Protein AF-A0A2T8FE73-F1 (afdb_monomer_lite)

Secondary structure (DSSP, 8-state):
--------------EEEEPBP-TTTS-SB-S--HHHHHHTTT--B-TTS-BTTTTSEEEPPTT-HHHHHHHHHH-TT--EEEE-

pLDDT: mean 76.65, std 14.95, range [43.97, 89.44]

Organism: NCBI:txid2138300

Foldseek 3Di:
DDDDDDDPLPDDFKKKAFEDDDDDDAQGFPQCLQLCVQQVVFWDADPSNGTPQHRHIGGDDRPCVVSLVVSQVRPPSSRIDIGD

Sequence (84 aa):
MVTRRASDKEEGSVKAHIKLGFDGGQQGCTGHGRCAVMAGELYEVDDNGYNLHRGSTIDVPPGMEEVARYGAKVCPERAIVIEE

Structure (mmCIF, N/CA/C/O backbone):
data_AF-A0A2T8FE73-F1
#
_entry.id   AF-A0A2T8FE73-F1
#
loop_
_atom_site.group_PDB
_atom_site.id
_atom_site.type_symbol
_atom_site.label_atom_id
_atom_site.label_alt_id
_atom_site.label_comp_id
_atom_site.label_asym_id
_atom_site.label_entity_id
_atom_site.label_seq_id
_atom_site.pdbx_PDB_ins_code
_atom_site.Cartn_x
_atom_site.Cartn_y
_atom_site.Cartn_z
_atom_site.occupancy
_atom_site.B_iso_or_equiv
_atom_site.auth_seq_id
_atom_site.auth_comp_id
_atom_site.auth_asym_id
_atom_site.auth_atom_id
_atom_site.pdbx_PDB_model_num
ATOM 1 N N . MET A 1 1 ? -29.952 -20.282 19.976 1.00 43.97 1 MET A N 1
ATOM 2 C CA . MET A 1 1 ? -28.912 -21.275 19.627 1.00 43.97 1 MET A CA 1
ATOM 3 C C . MET A 1 1 ? -28.618 -21.047 18.147 1.00 43.97 1 MET A C 1
ATOM 5 O O . MET A 1 1 ? -29.343 -21.563 17.323 1.00 43.97 1 MET A O 1
ATOM 9 N N . VAL A 1 2 ? -27.8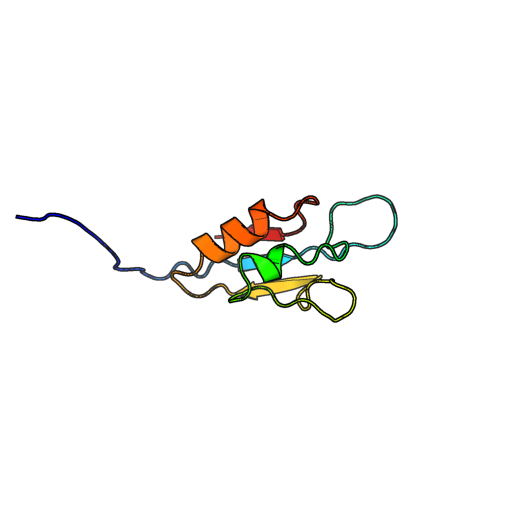76 -20.018 17.743 1.00 49.16 2 VAL A N 1
ATOM 10 C CA . VAL A 1 2 ? -26.440 -19.706 17.893 1.00 49.16 2 VAL A CA 1
ATOM 11 C C . VAL A 1 2 ? -26.301 -18.169 17.904 1.00 49.16 2 VAL A C 1
ATOM 13 O O . VAL A 1 2 ? -26.851 -17.502 17.046 1.00 49.16 2 VAL A O 1
ATOM 16 N N . THR A 1 3 ? -25.926 -17.532 19.014 1.00 47.84 3 THR A N 1
ATOM 17 C CA . THR A 1 3 ? -24.562 -17.087 19.367 1.00 47.84 3 THR A CA 1
ATOM 18 C C . THR A 1 3 ? -23.839 -16.235 18.316 1.00 47.84 3 THR A C 1
ATOM 20 O O . THR A 1 3 ? -23.344 -16.793 17.342 1.00 47.84 3 THR A O 1
ATOM 23 N N . ARG A 1 4 ? -23.582 -14.973 18.716 1.00 50.78 4 ARG A N 1
ATOM 24 C CA . ARG A 1 4 ? -22.471 -14.077 18.318 1.00 50.78 4 ARG A CA 1
ATOM 25 C C . ARG A 1 4 ? -22.675 -13.332 16.996 1.00 50.78 4 ARG A C 1
ATOM 27 O O . ARG A 1 4 ? -23.199 -13.900 16.060 1.00 50.78 4 ARG A O 1
ATOM 34 N N . ARG A 1 5 ? -22.208 -12.103 16.808 1.00 49.88 5 ARG A N 1
ATOM 35 C CA . ARG A 1 5 ? -21.644 -11.014 17.631 1.00 49.88 5 ARG A CA 1
ATOM 36 C C . ARG A 1 5 ? -21.447 -9.884 16.608 1.00 49.88 5 ARG A C 1
ATOM 38 O O . ARG A 1 5 ? -21.092 -10.194 15.479 1.00 49.88 5 ARG A O 1
ATOM 45 N N . ALA A 1 6 ? -21.627 -8.643 17.049 1.00 47.34 6 ALA A N 1
ATOM 46 C CA . ALA A 1 6 ? -20.883 -7.459 16.622 1.00 47.34 6 ALA A CA 1
ATOM 47 C C . ALA A 1 6 ? -20.488 -7.370 15.140 1.00 47.34 6 ALA A C 1
ATOM 49 O O . ALA A 1 6 ? -19.524 -7.993 14.702 1.00 47.34 6 ALA A O 1
ATOM 50 N N . SER A 1 7 ? -21.145 -6.491 14.398 1.00 50.06 7 SER A N 1
ATOM 51 C CA . SER A 1 7 ? -20.438 -5.681 13.401 1.00 50.06 7 SER A CA 1
ATOM 52 C C . SER A 1 7 ? -21.133 -4.332 13.273 1.00 50.06 7 SER A C 1
ATOM 54 O O . SER A 1 7 ? -21.372 -3.838 12.177 1.00 50.06 7 SER A O 1
ATOM 56 N N . ASP A 1 8 ? -21.440 -3.733 14.423 1.00 45.53 8 ASP A N 1
ATOM 57 C CA . ASP A 1 8 ? -21.335 -2.293 14.618 1.00 45.53 8 ASP A CA 1
ATOM 58 C C . ASP A 1 8 ? -19.883 -1.908 14.268 1.00 45.53 8 ASP A C 1
ATOM 60 O O . ASP A 1 8 ? -19.001 -1.850 15.121 1.00 45.53 8 ASP A O 1
ATOM 64 N N . LYS A 1 9 ? -19.574 -1.800 12.970 1.00 50.31 9 LYS A N 1
ATOM 65 C CA . LYS A 1 9 ? -18.310 -1.248 12.473 1.00 50.31 9 LYS A CA 1
ATOM 66 C C . LYS A 1 9 ? -18.445 0.273 12.531 1.00 50.31 9 LYS A C 1
ATOM 68 O O . LYS A 1 9 ? -18.539 0.941 11.507 1.00 50.31 9 LYS A O 1
ATOM 73 N N . GLU A 1 10 ? -18.539 0.785 13.755 1.00 46.28 10 GLU A N 1
ATOM 74 C CA . GLU A 1 10 ? -18.345 2.196 14.069 1.00 46.28 10 GLU A CA 1
ATOM 75 C C . GLU A 1 10 ? -16.903 2.570 13.686 1.00 46.28 10 GLU A C 1
ATOM 77 O O . GLU A 1 10 ? -15.939 2.234 14.366 1.00 46.28 10 GLU A O 1
ATOM 82 N N . GLU A 1 11 ? -16.781 3.153 12.494 1.00 48.69 11 GLU A N 1
ATOM 83 C CA . GLU A 1 11 ? -16.078 4.416 12.239 1.00 48.69 11 GLU A CA 1
ATOM 84 C C . GLU A 1 11 ? -14.683 4.584 12.870 1.00 48.69 11 GLU A C 1
ATOM 86 O O . GLU A 1 11 ? -14.425 5.517 13.623 1.00 48.69 11 GLU A O 1
ATOM 91 N N . GLY A 1 12 ? -13.743 3.725 12.477 1.00 48.72 12 GLY A N 1
ATOM 92 C CA . GLY A 1 12 ? -12.316 4.056 12.471 1.00 48.72 12 GLY A CA 1
ATOM 93 C C . GLY A 1 12 ? -11.876 4.352 11.039 1.00 48.72 12 GLY A C 1
ATOM 94 O O . GLY A 1 12 ? -11.737 3.426 10.241 1.00 48.72 12 GLY A O 1
ATOM 95 N N . SER A 1 13 ? -11.700 5.625 10.669 1.00 63.31 13 SER A N 1
ATOM 96 C CA . SER A 1 13 ? -11.107 5.990 9.375 1.00 63.31 13 SER A CA 1
ATOM 97 C C . SER A 1 13 ? -9.590 5.803 9.448 1.00 63.31 13 SER A C 1
ATOM 99 O O . SER A 1 13 ? -8.837 6.762 9.625 1.00 63.31 13 SER A O 1
ATOM 101 N N . VAL A 1 14 ? -9.132 4.559 9.362 1.00 78.00 14 VAL A N 1
ATOM 102 C CA . VAL A 1 14 ? -7.698 4.262 9.270 1.00 78.00 14 VAL A CA 1
ATOM 103 C C . VAL A 1 14 ? -7.131 4.828 7.971 1.00 78.00 14 VAL A C 1
ATOM 105 O O . VAL A 1 14 ? -7.755 4.781 6.911 1.00 78.00 14 VAL A O 1
ATOM 108 N N . LYS A 1 15 ? -5.909 5.3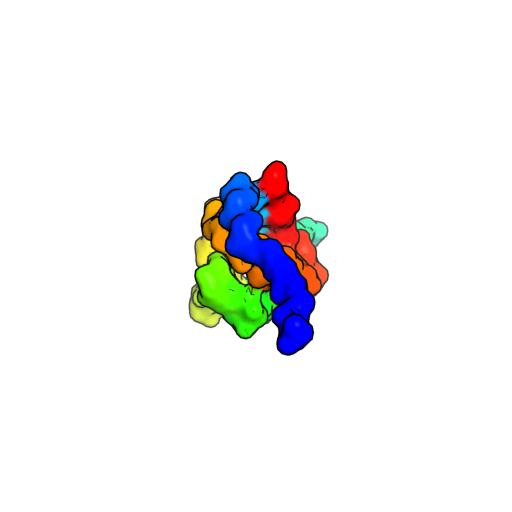37 8.041 1.00 82.44 15 LYS A N 1
ATOM 109 C CA . LYS A 1 15 ? -5.180 5.902 6.910 1.00 82.44 15 LYS A CA 1
ATOM 110 C C . LYS A 1 15 ? -4.035 4.985 6.525 1.00 82.44 15 LYS A C 1
ATOM 112 O O . LYS A 1 15 ? -3.187 4.636 7.343 1.00 82.44 15 LYS A O 1
ATOM 117 N N . ALA A 1 16 ? -3.993 4.581 5.262 1.00 83.75 16 ALA A N 1
ATOM 118 C CA . ALA A 1 16 ? -2.894 3.805 4.709 1.00 83.75 16 ALA A CA 1
ATOM 119 C C . ALA A 1 16 ? -1.904 4.741 4.008 1.00 83.75 16 ALA A C 1
ATOM 121 O O . ALA A 1 16 ? -2.179 5.277 2.937 1.00 83.75 16 ALA A O 1
ATOM 122 N N . HIS A 1 17 ? -0.732 4.918 4.605 1.00 82.56 17 HIS A N 1
ATOM 123 C CA . HIS A 1 17 ? 0.365 5.714 4.069 1.00 82.56 17 HIS A CA 1
ATOM 124 C C . HIS A 1 17 ? 1.310 4.812 3.281 1.00 82.56 17 HIS A C 1
ATOM 126 O O . HIS A 1 17 ? 1.938 3.912 3.843 1.00 82.56 17 HIS A O 1
ATOM 132 N N . ILE A 1 18 ? 1.441 5.050 1.977 1.00 84.25 18 ILE A N 1
ATOM 133 C CA . ILE A 1 18 ? 2.304 4.240 1.114 1.00 84.25 18 ILE A CA 1
ATOM 134 C C . ILE A 1 18 ? 3.556 5.043 0.799 1.00 84.25 18 ILE A C 1
ATOM 136 O O . ILE A 1 18 ? 3.511 6.056 0.105 1.00 84.25 18 ILE A O 1
ATOM 140 N N . LYS A 1 19 ? 4.706 4.586 1.287 1.00 79.12 19 LYS A N 1
ATOM 141 C CA . LYS A 1 19 ? 5.989 5.245 1.038 1.00 79.12 19 LYS A CA 1
ATOM 142 C C . LYS A 1 19 ? 6.408 5.079 -0.418 1.00 79.12 19 LYS A C 1
ATOM 144 O O . LYS A 1 19 ? 6.326 3.987 -0.985 1.00 79.12 19 LYS A O 1
ATOM 149 N N . LEU A 1 20 ? 6.893 6.162 -1.015 1.00 74.62 20 LEU A N 1
ATOM 150 C CA . LEU A 1 20 ? 7.465 6.151 -2.357 1.00 74.62 20 LEU A CA 1
ATOM 151 C C . LEU A 1 20 ? 8.878 5.556 -2.287 1.00 74.62 20 LEU A C 1
ATOM 153 O O . LEU A 1 20 ? 9.702 6.031 -1.511 1.00 74.62 20 LEU A O 1
ATOM 157 N N . GLY A 1 21 ? 9.139 4.487 -3.041 1.00 62.25 21 GLY A N 1
ATOM 158 C CA . GLY A 1 21 ? 10.483 3.927 -3.162 1.00 62.25 21 GLY A CA 1
ATOM 159 C C . GLY A 1 21 ? 11.237 4.652 -4.266 1.00 62.25 21 GLY A C 1
ATOM 160 O O . GLY A 1 21 ? 10.753 4.695 -5.394 1.00 62.25 21 GLY A O 1
ATOM 161 N N . PHE A 1 22 ? 12.400 5.216 -3.950 1.00 46.56 22 PHE A N 1
ATOM 162 C CA . PHE A 1 22 ? 13.352 5.702 -4.949 1.00 46.56 22 PHE A CA 1
ATOM 163 C C . PHE A 1 22 ? 14.695 4.991 -4.742 1.00 46.56 22 PHE A C 1
ATOM 165 O O . PHE A 1 22 ? 15.059 4.673 -3.609 1.00 46.56 22 PHE A O 1
ATOM 172 N N . ASP A 1 23 ? 15.361 4.687 -5.853 1.00 48.66 23 ASP A N 1
ATOM 173 C CA . ASP A 1 23 ? 16.575 3.882 -6.013 1.00 48.66 23 ASP A CA 1
ATOM 174 C C . ASP A 1 23 ? 17.513 3.758 -4.795 1.00 48.66 23 ASP A C 1
ATOM 176 O O . ASP A 1 23 ? 18.147 4.717 -4.358 1.00 48.66 23 ASP A O 1
ATOM 180 N N . GLY A 1 24 ? 17.703 2.515 -4.333 1.00 49.84 24 GLY A N 1
ATOM 181 C CA . GLY A 1 24 ? 18.988 2.099 -3.764 1.00 49.84 24 GLY A CA 1
ATOM 182 C C . GLY A 1 24 ? 19.211 2.211 -2.253 1.00 49.84 24 GLY A C 1
ATOM 183 O O . GLY A 1 24 ? 20.372 2.195 -1.848 1.00 49.84 24 GLY A O 1
ATOM 184 N N . GLY A 1 25 ? 18.186 2.253 -1.388 1.00 50.84 25 GLY A N 1
ATOM 185 C CA . GLY A 1 25 ? 18.491 2.064 0.043 1.00 50.84 25 GLY A CA 1
ATOM 186 C C . GLY A 1 25 ? 17.419 2.233 1.116 1.00 50.84 25 GLY A C 1
ATOM 187 O O . GLY A 1 25 ? 17.702 1.872 2.257 1.00 50.84 25 GLY A O 1
ATOM 188 N N . GLN A 1 26 ? 16.211 2.734 0.836 1.00 52.44 26 GLN A N 1
ATOM 189 C CA . GLN A 1 26 ? 15.222 2.963 1.903 1.00 52.44 26 GLN A CA 1
ATOM 190 C C . GLN A 1 26 ? 13.785 2.574 1.517 1.00 52.44 26 GLN A C 1
ATOM 192 O O . GLN A 1 26 ? 13.109 3.269 0.770 1.00 52.44 26 GLN A O 1
ATOM 197 N N . GLN A 1 27 ? 13.357 1.436 2.083 1.00 67.56 27 GLN A N 1
ATOM 198 C CA . GLN A 1 27 ? 11.996 0.966 2.413 1.00 67.56 27 GLN A CA 1
ATOM 199 C C . GLN A 1 27 ? 10.830 1.798 1.835 1.00 67.56 27 GLN A C 1
ATOM 201 O O . GLN A 1 27 ? 10.201 2.597 2.535 1.00 67.56 27 GLN A O 1
ATOM 206 N N . GLY A 1 28 ? 10.517 1.581 0.558 1.00 74.62 28 GLY A N 1
ATOM 207 C CA . GLY A 1 28 ? 9.392 2.203 -0.141 1.00 74.62 28 GLY A CA 1
ATOM 208 C C . GLY A 1 28 ? 8.808 1.273 -1.205 1.00 74.62 28 GLY A C 1
ATOM 209 O O . GLY A 1 28 ? 9.249 0.136 -1.362 1.00 74.62 28 GLY A O 1
ATOM 210 N N . CYS A 1 29 ? 7.766 1.712 -1.912 1.00 84.88 29 CYS A N 1
ATOM 211 C CA . CYS A 1 29 ? 7.117 0.901 -2.940 1.00 84.88 29 CYS A CA 1
ATOM 212 C C . CYS A 1 29 ? 8.071 0.647 -4.122 1.00 84.88 2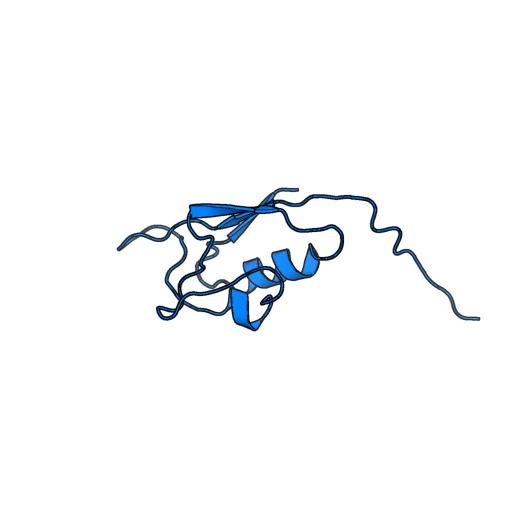9 CYS A C 1
ATOM 214 O O . CYS A 1 29 ? 8.418 1.578 -4.842 1.00 84.88 29 CYS A O 1
ATOM 216 N N . THR A 1 30 ? 8.456 -0.614 -4.330 1.00 82.88 30 THR A N 1
ATOM 217 C CA . THR A 1 30 ? 9.401 -1.068 -5.374 1.00 82.88 30 THR A CA 1
ATOM 218 C C . THR A 1 30 ? 8.742 -1.818 -6.534 1.00 82.88 30 THR A C 1
ATOM 220 O O . THR A 1 30 ? 9.431 -2.458 -7.317 1.00 82.88 30 THR A O 1
ATOM 223 N N . GLY A 1 31 ? 7.414 -1.783 -6.648 1.00 84.81 31 GLY A N 1
ATOM 224 C CA . GLY A 1 31 ? 6.744 -2.381 -7.809 1.00 84.81 31 GLY A CA 1
ATOM 225 C C . GLY A 1 31 ? 6.370 -3.864 -7.685 1.00 84.81 31 GLY A C 1
ATOM 226 O O . GLY A 1 31 ? 6.131 -4.530 -8.683 1.00 84.81 31 GLY A O 1
ATOM 227 N N . HIS A 1 32 ? 6.306 -4.422 -6.471 1.00 84.19 32 HIS A N 1
ATOM 228 C CA . HIS A 1 32 ? 6.025 -5.854 -6.278 1.00 84.19 32 HIS A CA 1
ATOM 229 C C . HIS A 1 32 ? 4.592 -6.302 -6.637 1.00 84.19 32 HIS A C 1
ATOM 231 O O . HIS A 1 32 ? 4.333 -7.503 -6.658 1.00 84.19 32 HIS A O 1
ATOM 237 N N . GLY A 1 33 ? 3.623 -5.393 -6.790 1.00 85.06 33 GLY A N 1
ATOM 238 C CA . GLY A 1 33 ? 2.230 -5.737 -7.125 1.00 85.06 33 GLY A CA 1
ATOM 239 C C . GLY A 1 33 ? 1.406 -6.489 -6.057 1.00 85.06 33 GLY A C 1
ATOM 240 O O . GLY A 1 33 ? 0.186 -6.571 -6.156 1.00 85.06 33 GLY A O 1
ATOM 241 N N . ARG A 1 34 ? 2.027 -7.024 -4.995 1.00 86.12 34 ARG A N 1
ATOM 242 C CA . ARG A 1 34 ? 1.366 -7.924 -4.021 1.00 86.12 34 ARG A CA 1
ATOM 243 C C . ARG A 1 34 ? 0.231 -7.287 -3.219 1.00 86.12 34 ARG A C 1
ATOM 245 O O . ARG A 1 34 ? -0.683 -7.997 -2.805 1.00 86.12 34 ARG A O 1
ATOM 252 N N . CYS A 1 35 ? 0.301 -5.977 -2.985 1.00 88.19 35 CYS A N 1
ATOM 253 C CA . CYS A 1 35 ? -0.747 -5.245 -2.274 1.00 88.19 35 CYS A CA 1
ATOM 254 C C . CYS A 1 35 ? -2.073 -5.291 -3.045 1.00 88.19 35 CYS A C 1
ATOM 256 O O . CYS A 1 35 ? -3.082 -5.652 -2.454 1.00 88.19 35 CYS A O 1
ATOM 258 N N . ALA A 1 36 ? -2.055 -5.049 -4.358 1.00 87.88 36 ALA A N 1
ATOM 259 C CA . ALA A 1 36 ? -3.247 -5.113 -5.201 1.00 87.88 36 ALA A CA 1
ATOM 260 C C . ALA A 1 36 ? -3.783 -6.539 -5.388 1.00 87.88 36 ALA A C 1
ATOM 262 O O . ALA A 1 36 ? -4.987 -6.744 -5.460 1.00 87.88 36 ALA A O 1
ATOM 263 N N . VAL A 1 37 ? -2.911 -7.552 -5.406 1.00 87.31 37 VAL A N 1
ATOM 264 C CA . VAL A 1 37 ? -3.352 -8.955 -5.529 1.00 87.31 37 VAL A CA 1
ATOM 265 C C . VAL A 1 37 ? -4.163 -9.407 -4.313 1.00 87.31 37 VAL A C 1
ATOM 267 O O . VAL A 1 37 ? -5.159 -10.107 -4.465 1.00 87.31 37 VAL A O 1
A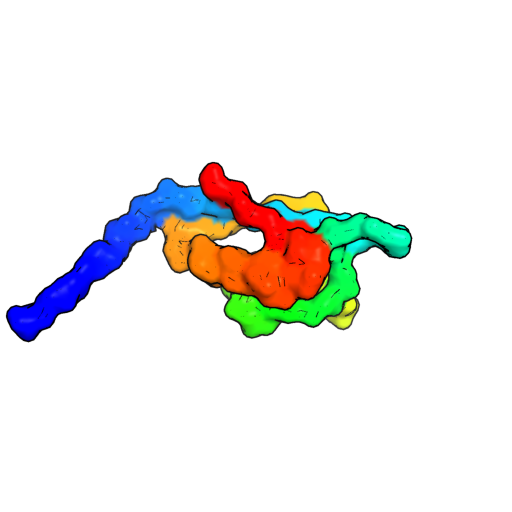TOM 270 N N . MET A 1 38 ? -3.741 -9.028 -3.104 1.00 86.62 38 MET A N 1
ATOM 271 C CA . MET A 1 38 ? -4.416 -9.464 -1.873 1.00 86.62 38 MET A CA 1
ATOM 272 C C . MET A 1 38 ? -5.479 -8.486 -1.378 1.00 86.62 38 MET A C 1
ATOM 274 O O . MET A 1 38 ? -6.391 -8.886 -0.665 1.00 86.62 38 MET A O 1
ATOM 278 N N . ALA A 1 39 ? -5.332 -7.209 -1.713 1.00 86.62 39 ALA A N 1
ATOM 279 C CA . ALA A 1 39 ? -6.140 -6.109 -1.213 1.00 86.62 39 ALA A CA 1
ATOM 280 C C . ALA A 1 39 ? -6.465 -5.125 -2.352 1.00 86.62 39 ALA A C 1
ATOM 282 O O . ALA A 1 39 ? -6.336 -3.910 -2.206 1.00 86.62 39 ALA A O 1
ATOM 283 N N . GLY A 1 40 ? -6.898 -5.671 -3.493 1.00 84.38 40 GLY A N 1
ATOM 284 C CA . GLY A 1 40 ? -7.274 -4.915 -4.696 1.00 84.38 40 GLY A CA 1
ATOM 285 C C . GLY A 1 40 ? -8.507 -4.027 -4.534 1.00 84.38 40 GLY A C 1
ATOM 286 O O . GLY A 1 40 ? -8.801 -3.232 -5.414 1.00 84.38 40 GLY A O 1
ATOM 287 N N . GLU A 1 41 ? -9.211 -4.131 -3.404 1.00 85.44 41 GLU A N 1
ATOM 288 C CA . GLU A 1 41 ? -10.284 -3.200 -3.036 1.00 85.44 41 GLU A CA 1
ATOM 289 C C . GLU A 1 41 ? -9.749 -1.824 -2.597 1.00 85.44 41 GLU A C 1
ATOM 291 O O . GLU A 1 41 ? -10.469 -0.837 -2.696 1.00 85.44 41 GLU A O 1
ATOM 296 N N . LEU A 1 42 ? -8.498 -1.749 -2.117 1.00 84.50 42 LEU A N 1
ATOM 297 C CA . LEU A 1 42 ? -7.882 -0.514 -1.601 1.00 84.50 42 LEU A CA 1
ATOM 298 C C . LEU A 1 42 ? -6.603 -0.113 -2.330 1.00 84.50 42 LEU A C 1
ATOM 300 O O . LEU A 1 42 ? -6.254 1.063 -2.374 1.00 84.50 42 LEU A O 1
ATOM 304 N N . TYR A 1 43 ? -5.857 -1.090 -2.838 1.00 86.69 43 TYR A N 1
ATOM 305 C CA . TYR A 1 43 ? -4.563 -0.859 -3.456 1.00 86.69 43 TYR A CA 1
ATOM 306 C C . TYR A 1 43 ? -4.640 -1.178 -4.936 1.00 86.69 43 TYR A C 1
ATOM 308 O O . TYR A 1 43 ? -4.800 -2.332 -5.320 1.00 86.69 43 TYR A O 1
ATOM 316 N N . GLU A 1 44 ? -4.436 -0.160 -5.756 1.00 88.62 44 GLU A N 1
ATOM 317 C CA . GLU A 1 44 ? -4.284 -0.313 -7.196 1.00 88.62 44 GLU A CA 1
ATOM 318 C C . GLU A 1 44 ? -2.805 -0.197 -7.582 1.00 88.62 44 GLU A C 1
ATOM 320 O O . GLU A 1 44 ? -2.016 0.483 -6.911 1.00 88.62 44 GLU A O 1
ATOM 325 N N . VAL A 1 45 ? -2.408 -0.897 -8.642 1.00 89.31 45 VAL A N 1
ATOM 326 C CA . VAL A 1 45 ? -1.041 -0.883 -9.173 1.00 89.31 45 VAL A CA 1
ATOM 327 C C . VAL A 1 45 ? -1.059 -0.484 -10.641 1.00 89.31 45 VAL A C 1
ATOM 329 O O . VAL A 1 45 ? -1.999 -0.812 -11.356 1.00 89.31 45 VAL A O 1
ATOM 332 N N . ASP A 1 46 ? -0.030 0.238 -11.071 1.00 86.69 46 ASP A N 1
ATOM 333 C CA . ASP A 1 46 ? 0.180 0.595 -12.470 1.00 86.69 46 ASP A CA 1
ATOM 334 C C . ASP A 1 46 ? 0.781 -0.571 -13.276 1.00 86.69 46 ASP A C 1
ATOM 336 O O . ASP A 1 46 ? 1.162 -1.607 -12.723 1.00 86.69 46 ASP A O 1
ATOM 340 N N . ASP A 1 47 ? 0.900 -0.391 -14.594 1.00 84.75 47 ASP A N 1
ATOM 341 C CA . ASP A 1 47 ? 1.462 -1.392 -15.515 1.00 84.75 47 ASP A CA 1
ATOM 342 C C . ASP A 1 47 ? 2.922 -1.761 -15.200 1.00 84.75 47 ASP A C 1
ATOM 344 O O . ASP A 1 47 ? 3.407 -2.819 -15.600 1.00 84.75 47 ASP A O 1
ATOM 348 N N . ASN A 1 48 ? 3.628 -0.907 -14.453 1.00 80.94 48 ASN A N 1
ATOM 349 C CA . ASN A 1 48 ? 4.989 -1.159 -13.990 1.00 80.94 48 ASN A CA 1
ATOM 350 C C . ASN A 1 48 ? 5.017 -1.895 -12.631 1.00 80.94 48 ASN A C 1
ATOM 352 O O . ASN A 1 48 ? 6.092 -2.144 -12.087 1.00 80.94 48 ASN A O 1
ATOM 356 N N . GLY A 1 49 ? 3.853 -2.245 -12.071 1.00 80.75 49 GLY A N 1
ATOM 357 C CA . GLY A 1 49 ? 3.690 -2.960 -10.804 1.00 80.75 49 GLY A CA 1
ATOM 358 C C . GLY A 1 49 ? 3.763 -2.074 -9.557 1.00 80.75 49 GLY A C 1
ATOM 359 O O . GLY A 1 49 ? 3.675 -2.584 -8.429 1.00 80.75 49 GLY A O 1
ATOM 360 N N . TYR A 1 50 ? 3.925 -0.757 -9.717 1.00 84.25 50 TYR A N 1
ATOM 361 C CA . TYR A 1 50 ? 3.992 0.186 -8.604 1.00 84.25 50 TYR A CA 1
ATOM 362 C C . TYR A 1 50 ? 2.603 0.540 -8.118 1.00 84.25 50 TYR A C 1
ATOM 364 O O . TYR A 1 50 ? 1.674 0.689 -8.898 1.00 84.25 50 TYR A O 1
ATOM 372 N N . ASN A 1 51 ? 2.465 0.745 -6.811 1.00 85.94 51 ASN A N 1
ATOM 373 C CA . ASN A 1 51 ? 1.205 1.226 -6.273 1.00 85.94 51 ASN A CA 1
ATOM 374 C C . ASN A 1 51 ? 0.890 2.624 -6.838 1.00 85.94 51 ASN A C 1
ATOM 376 O O . ASN A 1 51 ? 1.767 3.495 -6.853 1.00 85.94 51 ASN A O 1
ATOM 380 N N . LEU A 1 52 ? -0.345 2.833 -7.292 1.00 87.06 52 LEU A N 1
ATOM 381 C CA . LEU A 1 52 ? -0.812 4.108 -7.848 1.00 87.06 52 LEU A CA 1
ATOM 382 C C . LEU A 1 52 ? -0.808 5.231 -6.806 1.00 87.06 52 LEU A C 1
ATOM 384 O O . LEU A 1 52 ? -0.455 6.365 -7.114 1.00 87.06 52 LEU A O 1
ATOM 388 N N . HIS A 1 53 ? -1.094 4.902 -5.549 1.00 84.44 53 HIS A N 1
ATOM 389 C CA . HIS A 1 53 ? -1.105 5.831 -4.420 1.00 84.44 53 HIS A CA 1
ATOM 390 C C . HIS A 1 53 ? 0.247 5.909 -3.693 1.00 84.44 53 HIS A C 1
ATOM 392 O O . HIS A 1 53 ? 0.325 6.381 -2.557 1.00 84.44 53 HIS A O 1
ATOM 398 N N . ARG A 1 54 ? 1.341 5.445 -4.313 1.00 84.38 54 ARG A N 1
ATOM 399 C CA . ARG A 1 54 ? 2.690 5.605 -3.750 1.00 84.38 54 ARG A CA 1
ATOM 400 C C . ARG A 1 54 ? 2.998 7.082 -3.489 1.00 84.38 54 ARG A C 1
ATOM 402 O O . ARG A 1 54 ? 2.733 7.942 -4.322 1.00 84.38 54 ARG A O 1
ATOM 409 N N . GLY A 1 55 ? 3.581 7.378 -2.334 1.00 82.62 55 GLY A N 1
ATOM 410 C CA . GLY A 1 55 ? 3.844 8.751 -1.899 1.00 82.62 55 GLY A CA 1
ATOM 411 C C . GLY A 1 55 ? 2.598 9.519 -1.454 1.00 82.62 55 GLY A C 1
ATOM 412 O O . GLY A 1 55 ? 2.703 10.714 -1.198 1.00 82.62 55 GLY A O 1
ATOM 413 N N . SER A 1 56 ? 1.445 8.854 -1.356 1.00 84.31 56 SER A N 1
ATOM 414 C CA . SER A 1 56 ? 0.180 9.430 -0.901 1.00 84.31 56 SER A CA 1
ATOM 415 C C . SER A 1 56 ? -0.410 8.618 0.255 1.00 84.31 56 SER A C 1
ATOM 417 O O . SER A 1 56 ? 0.046 7.515 0.580 1.00 84.31 56 SER A O 1
ATOM 419 N N . THR A 1 57 ? -1.437 9.186 0.878 1.00 85.81 57 THR A N 1
ATOM 420 C CA . THR A 1 57 ? -2.259 8.522 1.890 1.00 85.81 57 THR A CA 1
ATOM 421 C C . THR A 1 57 ? -3.598 8.144 1.276 1.00 85.81 57 THR A C 1
ATOM 423 O O . THR A 1 57 ? -4.180 8.941 0.545 1.00 85.81 57 THR A O 1
ATOM 426 N N . ILE A 1 58 ? -4.078 6.941 1.579 1.00 86.69 58 ILE A N 1
ATOM 427 C CA . ILE A 1 58 ? -5.420 6.479 1.225 1.00 86.69 58 ILE A CA 1
ATOM 428 C C . ILE A 1 58 ? -6.255 6.417 2.501 1.00 86.69 58 ILE A C 1
ATOM 430 O O . ILE A 1 58 ? -5.830 5.801 3.482 1.00 86.69 58 ILE A O 1
ATOM 434 N N . ASP A 1 59 ? -7.441 7.015 2.482 1.00 86.25 59 ASP A N 1
ATOM 435 C CA . ASP A 1 59 ? -8.439 6.818 3.530 1.00 86.25 59 ASP A CA 1
ATOM 436 C C . ASP A 1 59 ? -9.113 5.455 3.342 1.00 86.25 59 ASP A C 1
ATOM 438 O O . ASP A 1 59 ? -9.696 5.161 2.296 1.00 86.25 59 ASP A O 1
ATOM 442 N N . VAL A 1 60 ? -9.005 4.597 4.354 1.00 85.50 60 VAL A N 1
ATOM 443 C CA . VAL A 1 60 ? -9.594 3.261 4.336 1.00 85.50 60 VAL A CA 1
ATOM 444 C C . VAL A 1 60 ? -10.999 3.347 4.939 1.00 85.50 60 VAL A C 1
ATOM 446 O O . VAL A 1 60 ? -11.148 3.790 6.081 1.00 85.50 60 VAL A O 1
ATOM 449 N N . PRO A 1 61 ? -12.046 2.925 4.207 1.00 83.00 61 PRO A N 1
ATOM 450 C CA . PRO A 1 61 ? -13.405 2.952 4.717 1.00 83.00 61 PRO A CA 1
ATOM 451 C C . PRO A 1 61 ? -13.581 1.980 5.894 1.00 83.00 61 PRO A C 1
ATOM 453 O O . PRO A 1 61 ? -12.906 0.938 5.965 1.00 83.00 61 PRO A O 1
ATOM 456 N N . PRO A 1 62 ? -14.526 2.278 6.805 1.00 80.25 62 PRO A N 1
ATOM 457 C CA . PRO A 1 62 ? -14.777 1.445 7.966 1.00 80.25 62 PRO A CA 1
ATOM 458 C C . PRO A 1 62 ? -15.137 0.030 7.520 1.00 80.25 62 PRO A C 1
ATOM 460 O O . PRO A 1 62 ? -16.000 -0.202 6.673 1.00 80.25 62 PRO A O 1
ATOM 463 N N . GLY A 1 63 ? -14.429 -0.939 8.089 1.00 81.44 63 GLY A N 1
ATOM 464 C CA . GLY A 1 63 ? -14.607 -2.343 7.764 1.00 81.44 63 GLY A CA 1
ATOM 465 C C . GLY A 1 63 ? -13.684 -2.931 6.713 1.00 81.44 63 GLY A C 1
ATOM 466 O O . GLY A 1 63 ? -13.707 -4.155 6.583 1.00 81.44 63 GLY A O 1
ATOM 467 N N . MET A 1 64 ? -12.854 -2.119 6.058 1.00 84.19 64 MET A N 1
ATOM 468 C CA . MET A 1 64 ? -11.763 -2.581 5.193 1.00 84.19 64 MET A CA 1
ATOM 469 C C . MET A 1 64 ? -10.384 -2.470 5.866 1.00 84.19 64 MET A C 1
ATOM 471 O O . MET A 1 64 ? -9.353 -2.687 5.235 1.00 84.19 64 MET A O 1
ATOM 475 N N . GLU A 1 65 ? -10.340 -2.201 7.172 1.00 85.62 65 GLU A N 1
ATOM 476 C CA . GLU A 1 65 ? -9.094 -2.100 7.943 1.00 85.62 65 GLU A CA 1
ATOM 477 C C . GLU A 1 65 ? -8.267 -3.390 7.884 1.00 85.62 65 GLU A C 1
ATOM 479 O O . GLU A 1 65 ? -7.042 -3.358 7.774 1.00 85.62 65 GLU A O 1
ATOM 484 N N . GLU A 1 66 ? -8.934 -4.547 7.933 1.00 85.88 66 GLU A N 1
ATOM 485 C CA . GLU A 1 66 ? -8.270 -5.843 7.800 1.00 85.88 66 GLU A CA 1
ATOM 486 C C . GLU A 1 66 ? -7.634 -6.002 6.420 1.00 85.88 66 GLU A C 1
ATOM 488 O O . GLU A 1 66 ? -6.500 -6.467 6.336 1.00 85.88 66 GLU A O 1
ATOM 493 N N . VAL A 1 67 ? -8.314 -5.549 5.361 1.00 87.00 67 VAL A N 1
ATOM 494 C CA . VAL A 1 67 ? -7.810 -5.557 3.978 1.00 87.00 67 VAL A CA 1
ATOM 495 C C . VAL A 1 67 ? -6.580 -4.654 3.863 1.00 87.00 67 VAL A C 1
ATOM 497 O O . VAL A 1 67 ? -5.549 -5.080 3.339 1.00 87.00 67 VAL A O 1
ATOM 500 N N . ALA A 1 68 ? -6.628 -3.456 4.450 1.00 87.94 68 ALA A N 1
ATOM 501 C CA . ALA A 1 68 ? -5.500 -2.528 4.491 1.00 87.94 68 ALA A CA 1
ATOM 502 C C . ALA A 1 68 ? -4.291 -3.120 5.237 1.00 87.94 68 ALA A C 1
ATOM 504 O O . ALA A 1 68 ? -3.173 -3.178 4.717 1.00 87.94 68 ALA A O 1
ATOM 505 N N . ARG A 1 69 ? -4.520 -3.655 6.443 1.00 88.12 69 ARG A N 1
ATOM 506 C CA . ARG A 1 69 ? -3.490 -4.327 7.253 1.00 88.12 69 ARG A CA 1
ATOM 507 C C . ARG A 1 69 ? -2.916 -5.546 6.537 1.00 88.12 69 ARG A C 1
ATOM 509 O O . ARG A 1 69 ? -1.720 -5.816 6.654 1.00 88.12 69 ARG A O 1
ATOM 516 N N . TYR A 1 70 ? -3.740 -6.290 5.806 1.00 88.81 70 TYR A N 1
ATOM 517 C CA . TYR A 1 70 ? -3.300 -7.447 5.039 1.00 88.81 70 TYR A CA 1
ATOM 518 C C . TYR A 1 70 ? -2.426 -7.023 3.851 1.00 88.81 70 TYR A C 1
ATOM 520 O O . TYR A 1 70 ? -1.327 -7.554 3.693 1.00 88.81 70 TYR A O 1
ATOM 528 N N . GLY A 1 71 ? -2.842 -6.003 3.093 1.00 87.50 71 GLY A N 1
ATOM 529 C CA . GLY A 1 71 ? -2.045 -5.387 2.027 1.00 87.50 71 GLY A CA 1
ATOM 530 C C . GLY A 1 71 ? -0.685 -4.881 2.521 1.00 87.50 71 GLY A C 1
ATOM 531 O O . GLY A 1 71 ? 0.343 -5.129 1.886 1.00 87.50 71 GLY A O 1
ATOM 532 N N . ALA A 1 72 ? -0.653 -4.268 3.707 1.00 87.12 72 ALA A N 1
ATOM 533 C CA . ALA A 1 72 ? 0.586 -3.850 4.352 1.00 87.12 72 ALA A CA 1
ATOM 534 C C . ALA A 1 72 ? 1.481 -5.033 4.761 1.00 87.12 72 ALA A C 1
ATOM 536 O O . ALA A 1 72 ? 2.689 -5.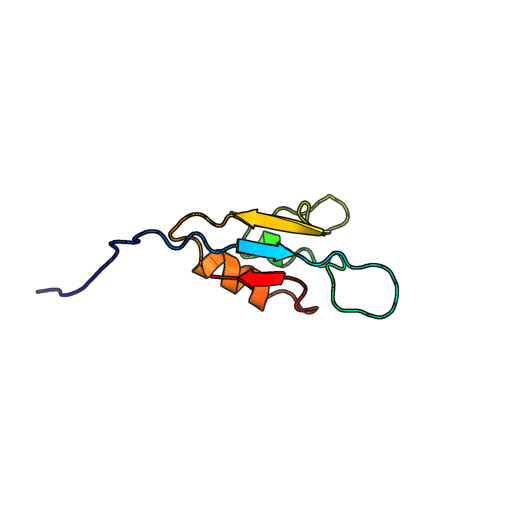002 4.523 1.00 87.12 72 ALA A O 1
ATOM 537 N N . LYS A 1 73 ? 0.903 -6.109 5.314 1.00 88.69 73 LYS A N 1
ATOM 538 C CA . LYS A 1 73 ? 1.641 -7.319 5.722 1.00 88.69 73 LYS A CA 1
ATOM 539 C C . LYS A 1 73 ? 2.277 -8.071 4.557 1.00 88.69 73 LYS A C 1
ATOM 541 O O . LYS A 1 73 ? 3.330 -8.677 4.739 1.00 88.69 73 LYS A O 1
ATOM 546 N N . VAL A 1 74 ? 1.650 -8.069 3.382 1.00 89.44 74 VAL A N 1
ATOM 547 C CA . VAL A 1 74 ? 2.180 -8.788 2.211 1.00 89.44 74 VAL A CA 1
ATOM 548 C C . VAL A 1 74 ? 3.261 -8.016 1.460 1.00 89.44 74 VAL A C 1
ATOM 550 O O . VAL A 1 74 ? 3.922 -8.593 0.594 1.00 89.44 74 VAL A O 1
ATOM 553 N N . CYS A 1 75 ? 3.466 -6.737 1.787 1.00 86.38 75 CYS A N 1
ATOM 554 C CA . CYS A 1 75 ? 4.531 -5.931 1.213 1.00 86.38 75 CYS A CA 1
ATOM 555 C C . CYS A 1 75 ? 5.899 -6.391 1.763 1.00 86.38 75 CYS A C 1
ATOM 557 O O . CYS A 1 75 ? 6.157 -6.213 2.956 1.00 86.38 75 CYS A O 1
ATOM 559 N N . PRO A 1 76 ? 6.798 -6.946 0.925 1.00 84.38 76 PRO A N 1
ATOM 560 C CA . PRO A 1 76 ? 8.112 -7.407 1.384 1.00 84.38 76 PRO A CA 1
ATOM 561 C C . PRO A 1 76 ? 8.975 -6.254 1.915 1.00 84.38 76 PRO A C 1
ATOM 563 O O . PRO A 1 76 ? 9.668 -6.413 2.915 1.00 84.38 76 PRO A O 1
ATOM 566 N N . GLU A 1 77 ? 8.837 -5.071 1.314 1.00 83.12 77 GLU A N 1
ATOM 567 C CA . GLU A 1 77 ? 9.562 -3.851 1.689 1.00 83.12 77 GLU A CA 1
ATOM 568 C C . GLU A 1 77 ? 8.940 -3.096 2.870 1.00 83.12 77 GLU A C 1
ATOM 570 O O . GLU A 1 77 ? 9.463 -2.062 3.280 1.00 83.12 77 GLU A O 1
ATOM 575 N N . ARG A 1 78 ? 7.794 -3.561 3.395 1.00 85.50 78 ARG A N 1
ATOM 576 C CA . ARG A 1 78 ? 7.022 -2.866 4.444 1.00 85.50 78 ARG A CA 1
ATOM 577 C C . ARG A 1 78 ? 6.788 -1.380 4.128 1.00 85.50 78 ARG A C 1
ATOM 579 O O . ARG A 1 78 ? 6.837 -0.518 5.002 1.00 85.50 78 ARG A O 1
ATOM 586 N N . ALA A 1 79 ? 6.518 -1.090 2.857 1.00 86.31 79 ALA A N 1
ATOM 587 C CA . ALA A 1 79 ? 6.332 0.268 2.358 1.00 86.31 79 ALA A CA 1
ATOM 588 C C . ALA A 1 79 ? 5.007 0.912 2.800 1.00 86.31 79 ALA A C 1
ATOM 590 O O . ALA A 1 79 ? 4.848 2.122 2.669 1.00 86.31 79 ALA A O 1
ATOM 591 N N . ILE A 1 80 ? 4.053 0.115 3.285 1.00 87.06 80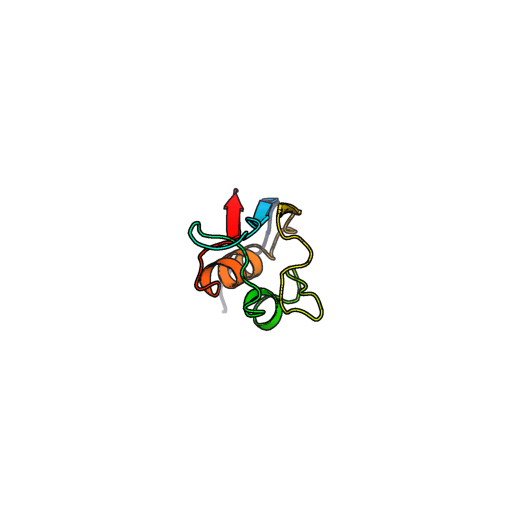 ILE A N 1
ATOM 592 C CA . ILE A 1 80 ? 2.712 0.564 3.667 1.00 87.06 80 ILE A CA 1
ATOM 593 C C . ILE A 1 80 ? 2.637 0.634 5.192 1.00 87.06 80 ILE A C 1
ATOM 595 O O . ILE A 1 80 ? 2.871 -0.364 5.875 1.00 87.06 80 ILE A O 1
ATOM 599 N N . VAL A 1 81 ? 2.300 1.809 5.711 1.00 86.81 81 VAL A N 1
ATOM 600 C CA . VAL A 1 81 ? 2.074 2.077 7.133 1.00 86.81 81 VAL A CA 1
ATOM 601 C C . VAL A 1 81 ? 0.590 2.356 7.326 1.00 86.81 81 VAL A C 1
ATOM 603 O O . VAL A 1 81 ? 0.004 3.109 6.557 1.00 86.81 81 VAL A O 1
ATOM 606 N N . ILE A 1 82 ? -0.018 1.727 8.326 1.00 86.62 82 ILE A N 1
ATOM 607 C CA . ILE A 1 82 ? -1.408 1.983 8.705 1.00 86.62 82 ILE A CA 1
ATOM 608 C C . ILE A 1 82 ? -1.381 2.886 9.938 1.00 86.62 82 ILE A C 1
ATOM 610 O O . ILE A 1 82 ? -0.740 2.525 10.924 1.00 86.62 82 ILE A O 1
ATOM 614 N N . GLU A 1 83 ? -2.049 4.031 9.864 1.00 83.31 83 GLU A N 1
ATOM 615 C CA . GLU A 1 83 ? -2.309 4.938 10.986 1.00 83.31 83 GLU A CA 1
ATOM 616 C C . GLU A 1 83 ? -3.800 4.853 11.346 1.00 83.31 83 GLU A C 1
ATOM 618 O O . GLU A 1 83 ? -4.638 4.829 10.444 1.00 83.31 83 GLU A O 1
ATOM 623 N N . GLU A 1 84 ? -4.121 4.739 12.637 1.00 70.88 84 GLU A N 1
ATOM 624 C CA . GLU A 1 84 ? -5.488 4.625 13.185 1.00 70.88 84 GLU A CA 1
ATOM 625 C C . GLU A 1 84 ? -5.974 5.919 13.838 1.00 70.88 84 GLU A C 1
ATOM 627 O O . GLU A 1 84 ? -5.130 6.642 14.418 1.00 70.88 84 GLU A O 1
#

Radius of gyration: 14.48 Å; chains: 1; bounding box: 48×31×35 Å